Protein AF-A0A7J9ZKP4-F1 (afdb_monomer_lite)

pLDDT: mean 76.65, std 17.45, range [36.75, 91.69]

Foldseek 3Di:
DDDDDPDDDPVVVVLVVQVVQVVVVVVCCVVVVDQWDWDADPVPRDTQDINVVRDHDDSVVD

Sequence (62 aa):
MSYAFPGRPAVRERYHFASVAIDFARHLALAGLAQKIRVTRLADAAVLYDSAELIELPERQW

Secondary structure (DSSP, 8-state):
-----SSS-HHHHHHHHHHHHHHHHHHHHHTTS-S--EEE-TTT--EEEETTTTEE--GGG-

Radius of gyration: 13.53 Å; chains: 1; bounding box: 37×24×33 Å

Structure (mmCIF, N/CA/C/O backbone):
data_AF-A0A7J9ZKP4-F1
#
_entry.id   AF-A0A7J9ZKP4-F1
#
loop_
_atom_site.group_PDB
_atom_site.id
_atom_site.type_symbol
_atom_site.label_atom_id
_atom_site.label_alt_id
_atom_site.label_comp_id
_atom_site.label_asym_id
_atom_site.label_entity_id
_atom_site.label_seq_id
_atom_site.pdbx_PDB_ins_code
_atom_site.Cartn_x
_atom_site.Cartn_y
_atom_site.Cartn_z
_atom_site.occupancy
_atom_site.B_iso_or_equiv
_atom_site.auth_seq_id
_atom_site.auth_comp_id
_atom_site.auth_asym_id
_atom_site.auth_atom_id
_atom_site.pdbx_PDB_model_num
ATOM 1 N N . MET A 1 1 ? 14.669 16.711 -21.127 1.00 36.75 1 MET A N 1
ATOM 2 C CA . MET A 1 1 ? 15.929 17.123 -20.475 1.00 36.75 1 MET A CA 1
ATOM 3 C C . MET A 1 1 ? 15.915 16.517 -19.076 1.00 36.75 1 MET A C 1
ATOM 5 O O . MET A 1 1 ? 15.265 17.062 -18.197 1.00 36.75 1 MET A O 1
ATOM 9 N N . SER A 1 2 ? 16.494 15.327 -18.909 1.00 39.19 2 SER A N 1
ATOM 10 C CA . SER A 1 2 ? 16.530 14.614 -17.623 1.00 39.19 2 SER A CA 1
ATOM 11 C C . SER A 1 2 ? 17.914 14.793 -17.015 1.00 39.19 2 SER A C 1
ATOM 13 O O . SER A 1 2 ? 18.905 14.418 -17.635 1.00 39.19 2 SER A O 1
ATOM 15 N N . TYR A 1 3 ? 17.986 15.398 -15.832 1.00 44.47 3 TYR A N 1
ATOM 16 C CA . TYR A 1 3 ? 19.229 15.532 -15.076 1.00 44.47 3 TYR A CA 1
ATOM 17 C C . TYR A 1 3 ? 19.501 14.209 -14.346 1.00 44.47 3 TYR A C 1
ATOM 19 O O . TYR A 1 3 ? 18.774 13.851 -13.423 1.00 44.47 3 TYR A O 1
ATOM 27 N N . ALA A 1 4 ? 20.527 13.472 -14.772 1.00 45.66 4 ALA A N 1
ATOM 28 C CA . ALA A 1 4 ? 21.051 12.316 -14.050 1.00 45.66 4 ALA A CA 1
ATOM 29 C C . ALA A 1 4 ? 22.373 12.725 -13.385 1.00 45.66 4 ALA A C 1
ATOM 31 O O . ALA A 1 4 ? 23.343 13.033 -14.074 1.00 45.66 4 ALA A O 1
ATOM 32 N N . PHE A 1 5 ? 22.405 12.761 -12.052 1.00 47.62 5 PHE A N 1
ATOM 33 C CA . PHE A 1 5 ? 23.638 12.963 -11.289 1.00 47.62 5 PHE A CA 1
ATOM 34 C C . PHE A 1 5 ? 24.474 11.671 -11.317 1.00 47.62 5 PHE A C 1
ATOM 36 O O . PHE A 1 5 ? 23.975 10.624 -10.897 1.00 47.62 5 PHE A O 1
ATOM 43 N N . PRO A 1 6 ? 25.729 11.699 -11.799 1.00 48.19 6 PRO A N 1
ATOM 44 C CA . PRO A 1 6 ? 26.560 10.507 -11.857 1.00 48.19 6 PRO A CA 1
ATOM 45 C C . PRO A 1 6 ? 27.242 10.282 -10.500 1.00 48.19 6 PRO A C 1
ATOM 47 O O . PRO A 1 6 ? 27.912 11.176 -9.989 1.00 48.19 6 PRO A O 1
ATOM 50 N N . GLY A 1 7 ? 27.105 9.080 -9.926 1.00 49.22 7 GLY A N 1
ATOM 51 C CA . GLY A 1 7 ? 28.040 8.612 -8.890 1.00 49.22 7 GLY A CA 1
ATOM 52 C C . GLY A 1 7 ? 27.485 8.056 -7.574 1.00 49.22 7 GLY A C 1
ATOM 53 O O . GLY A 1 7 ? 28.271 7.879 -6.647 1.00 49.22 7 GLY A O 1
ATOM 54 N N . ARG A 1 8 ? 26.194 7.726 -7.443 1.00 45.72 8 ARG A N 1
ATOM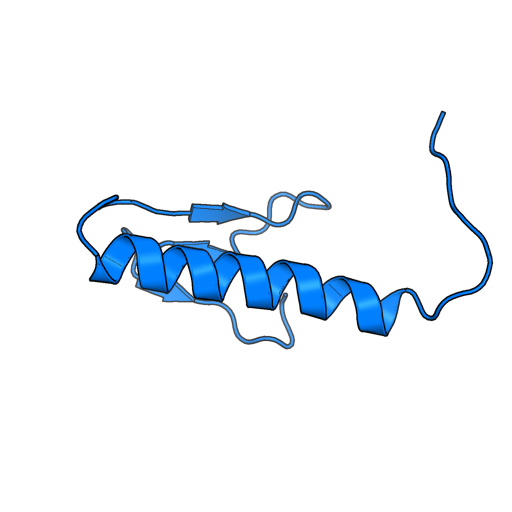 55 C CA . ARG A 1 8 ? 25.701 6.938 -6.292 1.00 45.72 8 ARG A CA 1
ATOM 56 C C . ARG A 1 8 ? 24.951 5.691 -6.744 1.00 45.72 8 ARG A C 1
ATOM 58 O O . ARG A 1 8 ? 24.344 5.713 -7.813 1.00 45.72 8 ARG A O 1
ATOM 65 N N . PRO A 1 9 ? 25.017 4.581 -5.983 1.00 44.81 9 PRO A N 1
ATOM 66 C CA . PRO A 1 9 ? 24.374 3.339 -6.378 1.00 44.81 9 PRO A CA 1
ATOM 67 C C . PRO A 1 9 ? 22.862 3.569 -6.417 1.00 44.81 9 PRO A C 1
ATOM 69 O O . PRO A 1 9 ? 22.204 3.576 -5.378 1.00 44.81 9 PRO A O 1
ATOM 72 N N . ALA A 1 10 ? 22.313 3.730 -7.625 1.00 53.66 10 ALA A N 1
ATOM 73 C CA . ALA A 1 10 ? 20.893 3.983 -7.888 1.00 53.66 10 ALA A CA 1
ATOM 74 C C . ALA A 1 10 ? 19.953 2.941 -7.245 1.00 53.66 10 ALA A C 1
ATOM 76 O O . ALA A 1 10 ? 18.756 3.170 -7.096 1.00 53.66 10 ALA A O 1
ATOM 77 N N . VAL A 1 11 ? 20.502 1.795 -6.842 1.00 49.00 11 VAL A N 1
ATOM 78 C CA . VAL A 1 11 ? 19.791 0.705 -6.175 1.00 49.00 11 VAL A CA 1
ATOM 79 C C . VAL A 1 11 ? 19.486 1.028 -4.707 1.00 49.00 11 VAL A C 1
ATOM 81 O O . VAL A 1 11 ? 18.398 0.710 -4.251 1.00 49.00 11 VAL A O 1
ATOM 84 N N . ARG A 1 12 ? 20.375 1.706 -3.963 1.00 45.66 12 ARG A N 1
ATOM 85 C CA . ARG A 1 12 ? 20.121 2.034 -2.541 1.00 45.66 12 ARG A CA 1
ATOM 86 C C . ARG A 1 12 ? 19.119 3.175 -2.360 1.00 45.66 12 ARG A C 1
ATOM 88 O O . ARG A 1 12 ? 18.409 3.202 -1.364 1.00 45.66 12 ARG A O 1
ATOM 95 N N . GLU A 1 13 ? 19.049 4.096 -3.318 1.00 51.41 13 GLU A N 1
ATOM 96 C CA . GLU A 1 13 ? 18.123 5.234 -3.260 1.00 51.41 13 GLU A CA 1
ATOM 97 C C . GLU A 1 13 ? 16.683 4.837 -3.623 1.00 51.41 13 GLU A C 1
ATOM 99 O O . GLU A 1 13 ? 15.750 5.318 -2.988 1.00 51.41 13 GLU A O 1
ATOM 104 N N . ARG A 1 14 ? 16.475 3.906 -4.569 1.00 52.50 14 ARG A N 1
ATOM 105 C CA . ARG A 1 14 ? 15.121 3.486 -4.989 1.00 52.50 14 ARG A CA 1
ATOM 106 C C . ARG A 1 14 ? 14.281 2.902 -3.852 1.00 52.50 14 ARG A C 1
ATOM 108 O O . ARG A 1 14 ? 13.113 3.259 -3.726 1.00 52.50 14 ARG A O 1
ATOM 115 N N . TYR A 1 15 ? 14.878 2.064 -3.004 1.00 55.31 15 TYR A N 1
ATOM 116 C CA . TYR A 1 15 ? 14.154 1.432 -1.897 1.00 55.31 15 TYR A CA 1
ATOM 117 C C . TYR A 1 15 ? 13.832 2.396 -0.755 1.00 55.31 15 TYR A C 1
ATOM 119 O O . TYR A 1 15 ? 12.822 2.208 -0.084 1.00 55.31 15 TYR A O 1
ATOM 127 N N . HIS A 1 16 ? 14.636 3.445 -0.552 1.00 62.22 16 HIS A N 1
ATOM 128 C CA . HIS A 1 16 ? 14.374 4.423 0.505 1.00 62.22 16 HIS A CA 1
ATOM 129 C C . HIS A 1 16 ? 13.115 5.247 0.240 1.00 62.22 16 HIS A C 1
ATOM 131 O O . HIS A 1 16 ? 12.368 5.527 1.169 1.00 62.22 16 HIS A O 1
ATOM 137 N N . PHE A 1 17 ? 12.849 5.625 -1.010 1.00 74.62 17 PHE A N 1
ATOM 138 C CA . PHE A 1 17 ? 11.676 6.449 -1.303 1.00 74.62 17 PHE A CA 1
ATOM 139 C C . PHE A 1 17 ? 10.370 5.655 -1.219 1.00 74.62 17 PHE A C 1
ATOM 141 O O . PHE A 1 17 ? 9.386 6.169 -0.691 1.00 74.62 17 PHE A O 1
ATOM 148 N N . ALA A 1 18 ? 10.361 4.404 -1.693 1.00 82.12 18 ALA A N 1
ATOM 149 C CA . ALA A 1 18 ? 9.178 3.549 -1.624 1.00 82.12 18 ALA A CA 1
ATOM 150 C C . ALA A 1 18 ? 8.836 3.159 -0.179 1.00 82.12 18 ALA A C 1
ATOM 152 O O . ALA A 1 18 ? 7.682 3.288 0.225 1.00 82.12 18 ALA A O 1
ATOM 153 N N . SER A 1 19 ? 9.836 2.759 0.616 1.00 84.81 19 SER A N 1
ATOM 154 C CA . SER A 1 19 ? 9.623 2.398 2.021 1.00 84.81 19 SER A CA 1
ATOM 155 C C . SER A 1 19 ? 9.104 3.577 2.836 1.00 84.81 19 SER A C 1
ATOM 157 O O . SER A 1 19 ? 8.113 3.437 3.546 1.00 84.81 19 SER A O 1
ATOM 159 N N . VAL A 1 20 ? 9.697 4.761 2.660 1.00 87.31 20 VAL A N 1
ATOM 160 C CA . VAL A 1 20 ? 9.244 5.991 3.319 1.00 87.31 20 VAL A CA 1
ATOM 161 C C . VAL A 1 20 ? 7.815 6.342 2.900 1.00 87.31 20 VAL A C 1
ATOM 163 O O . VAL A 1 20 ? 6.990 6.643 3.756 1.00 87.31 20 VAL A O 1
ATOM 166 N N . ALA A 1 21 ? 7.480 6.265 1.609 1.00 88.88 21 ALA A N 1
ATOM 167 C CA . ALA A 1 21 ? 6.131 6.574 1.134 1.00 88.88 21 ALA A CA 1
ATOM 168 C C . ALA A 1 21 ? 5.065 5.629 1.716 1.00 88.88 21 ALA A C 1
ATOM 170 O O . ALA A 1 21 ? 3.992 6.087 2.110 1.00 88.88 21 ALA A O 1
ATOM 171 N N . ILE A 1 22 ? 5.358 4.328 1.796 1.00 88.50 22 ILE A N 1
ATOM 172 C CA . ILE A 1 22 ? 4.452 3.326 2.378 1.00 88.50 22 ILE A CA 1
ATOM 173 C C . ILE A 1 22 ? 4.330 3.517 3.894 1.00 88.50 22 ILE A C 1
ATOM 175 O O . ILE A 1 22 ? 3.230 3.437 4.438 1.00 88.50 22 ILE A O 1
ATOM 179 N N . ASP A 1 23 ? 5.427 3.826 4.582 1.00 90.19 23 ASP A N 1
ATOM 180 C CA . ASP A 1 23 ? 5.422 4.104 6.018 1.00 90.19 23 ASP A CA 1
ATOM 181 C C . ASP A 1 23 ? 4.578 5.349 6.357 1.00 90.19 23 ASP A C 1
ATOM 183 O O . ASP A 1 23 ? 3.698 5.299 7.220 1.00 90.19 23 ASP A O 1
ATOM 187 N N . PHE A 1 24 ? 4.731 6.436 5.592 1.00 89.69 24 PHE A N 1
ATOM 188 C CA . PHE A 1 24 ? 3.858 7.607 5.703 1.00 89.69 24 PHE A CA 1
ATOM 189 C C . PHE A 1 24 ? 2.399 7.271 5.394 1.00 89.69 24 PHE A C 1
ATOM 191 O O . PHE A 1 24 ? 1.510 7.732 6.110 1.00 89.69 24 PHE A O 1
ATOM 198 N N . ALA A 1 25 ? 2.131 6.460 4.366 1.00 89.75 25 ALA A N 1
ATOM 199 C CA . ALA A 1 25 ? 0.774 6.024 4.045 1.00 89.75 25 ALA A CA 1
ATOM 200 C C . ALA A 1 25 ? 0.125 5.299 5.235 1.00 89.75 25 ALA A C 1
ATOM 202 O O . ALA A 1 25 ? -1.002 5.615 5.613 1.00 89.75 25 ALA A O 1
ATOM 203 N N . ARG A 1 26 ? 0.859 4.398 5.894 1.00 88.94 26 ARG A N 1
ATOM 204 C CA . ARG A 1 26 ? 0.386 3.715 7.105 1.00 88.94 26 ARG A CA 1
ATOM 205 C C . ARG A 1 26 ? 0.125 4.690 8.247 1.00 88.94 26 ARG A C 1
ATOM 207 O O . ARG A 1 26 ? -0.933 4.618 8.863 1.00 88.94 26 ARG A O 1
ATOM 214 N N . HIS A 1 27 ? 1.039 5.622 8.508 1.00 91.69 27 HIS A N 1
ATOM 215 C CA . HIS A 1 27 ? 0.861 6.621 9.562 1.00 91.69 27 HIS A CA 1
ATOM 216 C C . HIS A 1 27 ? -0.344 7.536 9.312 1.00 91.69 27 HIS A C 1
ATOM 218 O O . HIS A 1 27 ? -1.097 7.821 10.240 1.00 91.69 27 HIS A O 1
ATOM 224 N N . LEU A 1 28 ? -0.577 7.950 8.065 1.00 89.50 28 LEU A N 1
ATOM 225 C CA . LEU A 1 28 ? -1.743 8.750 7.683 1.00 89.50 28 LEU A CA 1
ATOM 226 C C . LEU A 1 28 ? -3.059 7.980 7.858 1.00 89.50 28 LEU A C 1
ATOM 228 O O . LEU A 1 28 ? -4.045 8.562 8.318 1.00 89.50 28 LEU A O 1
ATOM 232 N N . ALA A 1 29 ? -3.069 6.685 7.527 1.00 88.44 29 ALA A N 1
ATOM 233 C CA . ALA A 1 29 ? -4.220 5.815 7.749 1.00 88.44 29 ALA A CA 1
ATOM 234 C C . ALA A 1 29 ? -4.492 5.610 9.249 1.00 88.44 29 ALA A C 1
ATOM 236 O O . ALA A 1 29 ? -5.623 5.783 9.700 1.00 88.44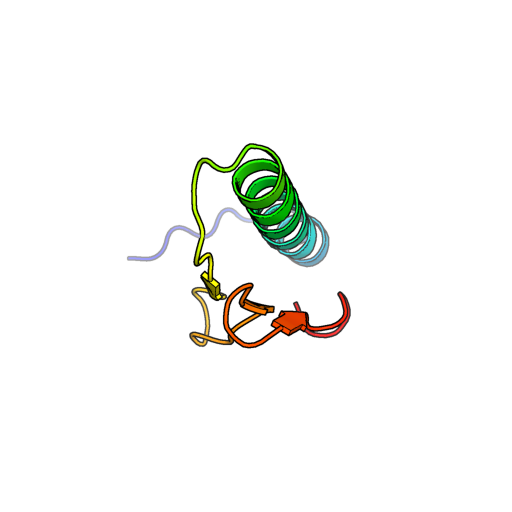 29 ALA A O 1
ATOM 237 N N . LEU A 1 30 ? -3.453 5.309 10.037 1.00 88.81 30 LEU A N 1
ATOM 238 C CA . LEU A 1 30 ? -3.547 5.124 11.491 1.00 88.81 30 LEU A CA 1
ATOM 239 C C . LEU A 1 30 ? -3.995 6.398 12.216 1.00 88.81 30 LEU A C 1
ATOM 241 O O . LEU A 1 30 ? -4.776 6.326 13.160 1.00 88.81 30 LEU A O 1
ATOM 245 N N . ALA A 1 31 ? -3.538 7.565 11.760 1.00 91.44 31 ALA A N 1
ATOM 246 C CA . ALA A 1 31 ? -3.950 8.858 12.296 1.00 91.44 31 ALA A CA 1
ATOM 247 C C . ALA A 1 31 ? -5.385 9.257 11.895 1.00 91.44 31 ALA A C 1
ATOM 249 O O . ALA A 1 31 ? -5.869 10.300 12.331 1.00 91.44 31 ALA A O 1
ATOM 250 N N . GLY A 1 32 ? -6.063 8.475 11.044 1.00 90.06 32 GLY A N 1
ATOM 251 C CA . GLY A 1 32 ? -7.406 8.785 10.546 1.00 90.06 32 GLY A CA 1
ATOM 252 C C . GLY A 1 32 ? -7.460 9.996 9.608 1.00 90.06 32 GLY A C 1
ATOM 253 O O . GLY A 1 32 ? -8.544 10.505 9.330 1.00 90.06 32 GLY A O 1
ATOM 254 N N . LEU A 1 33 ? -6.308 10.463 9.114 1.00 89.44 33 LEU A N 1
ATOM 255 C CA . LEU A 1 33 ? -6.200 11.648 8.255 1.00 89.44 33 LEU A CA 1
ATOM 256 C C . LEU A 1 33 ? -6.607 11.355 6.810 1.00 89.44 33 LEU A C 1
ATOM 258 O O . LEU A 1 33 ? -7.030 12.254 6.086 1.00 89.44 33 LEU A O 1
ATOM 262 N N . ALA A 1 34 ? -6.492 10.097 6.388 1.00 86.94 34 ALA A N 1
ATOM 263 C CA . ALA A 1 34 ? -6.958 9.642 5.091 1.00 86.94 34 ALA A CA 1
ATOM 264 C C . ALA A 1 34 ? -7.486 8.206 5.183 1.00 86.94 34 ALA A C 1
ATOM 266 O O . ALA A 1 34 ? -6.865 7.338 5.786 1.00 86.94 34 ALA A O 1
ATOM 267 N N . GLN A 1 35 ? -8.639 7.959 4.556 1.00 82.94 35 GLN A N 1
ATOM 268 C CA . GLN A 1 35 ? -9.279 6.635 4.530 1.00 82.94 35 GLN A CA 1
ATOM 269 C C . GLN A 1 35 ? -8.834 5.783 3.335 1.00 82.94 35 GLN A C 1
ATOM 271 O O . GLN A 1 35 ? -8.912 4.558 3.375 1.00 82.94 35 GLN A O 1
ATOM 276 N N . LYS A 1 36 ? -8.393 6.429 2.250 1.00 91.06 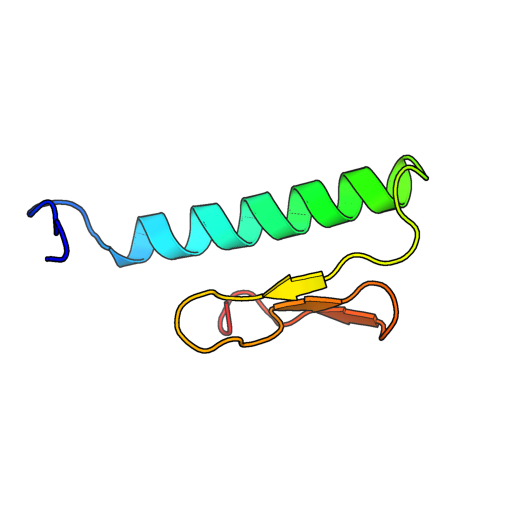36 LYS A N 1
ATOM 277 C CA . LYS A 1 36 ? -7.971 5.776 1.009 1.00 91.06 36 LYS A CA 1
ATOM 278 C C . LYS A 1 36 ? -6.648 6.374 0.567 1.00 91.06 36 LYS A C 1
ATOM 280 O O . LYS A 1 36 ? -6.598 7.543 0.191 1.00 91.06 36 LYS A O 1
ATOM 285 N N . ILE A 1 37 ? -5.589 5.580 0.640 1.00 91.06 37 ILE A N 1
ATOM 286 C CA . ILE A 1 37 ? -4.233 5.993 0.299 1.00 91.06 37 ILE A CA 1
ATOM 287 C C . ILE A 1 37 ? -3.676 4.995 -0.701 1.00 91.06 37 ILE A C 1
ATOM 289 O O . ILE A 1 37 ? -3.727 3.787 -0.478 1.00 91.06 37 ILE A O 1
ATOM 293 N N . ARG A 1 38 ? -3.120 5.518 -1.792 1.00 91.50 38 ARG A N 1
ATOM 294 C CA . ARG A 1 38 ? -2.466 4.732 -2.830 1.00 91.50 38 ARG A CA 1
ATOM 295 C C . ARG A 1 38 ? -1.050 5.246 -3.041 1.00 91.50 38 ARG A C 1
ATOM 297 O O . ARG A 1 38 ? -0.855 6.440 -3.256 1.00 91.50 38 ARG A O 1
ATOM 304 N N . VAL A 1 39 ? -0.079 4.340 -3.020 1.00 89.94 39 VAL A N 1
ATOM 305 C CA . VAL A 1 39 ? 1.317 4.615 -3.368 1.00 89.94 39 VAL A CA 1
ATOM 306 C C . VAL A 1 39 ? 1.600 3.979 -4.721 1.00 89.94 39 VAL A C 1
ATOM 308 O O . VAL A 1 39 ? 1.527 2.760 -4.875 1.00 89.94 39 VAL A O 1
ATOM 311 N N . THR A 1 40 ? 1.929 4.811 -5.706 1.00 90.06 40 THR A N 1
ATOM 312 C CA . THR A 1 40 ? 2.268 4.377 -7.066 1.00 90.06 40 THR A CA 1
ATOM 313 C C . THR A 1 40 ? 3.724 4.672 -7.384 1.00 90.06 40 THR A C 1
ATOM 315 O O . THR A 1 40 ? 4.200 5.786 -7.148 1.00 90.06 40 THR A O 1
ATOM 318 N N . ARG A 1 41 ? 4.422 3.714 -7.995 1.00 87.00 41 ARG A N 1
ATOM 319 C CA . ARG A 1 41 ? 5.752 3.943 -8.556 1.00 87.00 41 ARG A CA 1
ATOM 320 C C . ARG A 1 41 ? 5.633 4.823 -9.798 1.00 87.00 41 ARG A C 1
ATOM 322 O O . ARG A 1 41 ? 4.934 4.490 -10.745 1.00 87.00 41 ARG A O 1
ATOM 329 N N . LEU A 1 42 ? 6.366 5.932 -9.830 1.00 83.50 42 LEU A N 1
ATOM 330 C CA . LEU A 1 42 ? 6.310 6.878 -10.953 1.00 83.50 42 LEU A CA 1
ATOM 331 C C . LEU A 1 42 ? 6.902 6.336 -12.263 1.00 83.50 42 LEU A C 1
ATOM 333 O O . LEU A 1 42 ? 6.575 6.844 -13.329 1.00 83.50 42 LEU A O 1
ATOM 337 N N . ALA A 1 43 ? 7.782 5.336 -12.194 1.00 84.00 43 ALA A N 1
ATOM 338 C CA . ALA A 1 43 ? 8.471 4.805 -13.370 1.00 84.00 43 ALA A CA 1
ATOM 339 C C . ALA A 1 43 ? 7.538 4.035 -14.323 1.00 84.00 43 ALA A C 1
ATOM 341 O O . ALA A 1 43 ? 7.742 4.071 -15.532 1.00 84.00 43 ALA A O 1
ATOM 342 N N . ASP A 1 44 ? 6.546 3.332 -13.778 1.00 85.44 44 ASP A N 1
ATOM 343 C CA . ASP A 1 44 ? 5.687 2.384 -14.501 1.00 85.44 44 ASP A CA 1
ATOM 344 C C . ASP A 1 44 ? 4.223 2.402 -14.022 1.00 85.44 44 ASP A C 1
ATOM 346 O O . ASP A 1 44 ? 3.425 1.570 -14.445 1.00 85.44 44 ASP A O 1
ATOM 350 N N . ALA A 1 45 ? 3.864 3.341 -13.142 1.00 85.81 45 ALA A N 1
ATOM 351 C CA . ALA A 1 45 ? 2.560 3.431 -12.488 1.00 85.81 45 ALA A CA 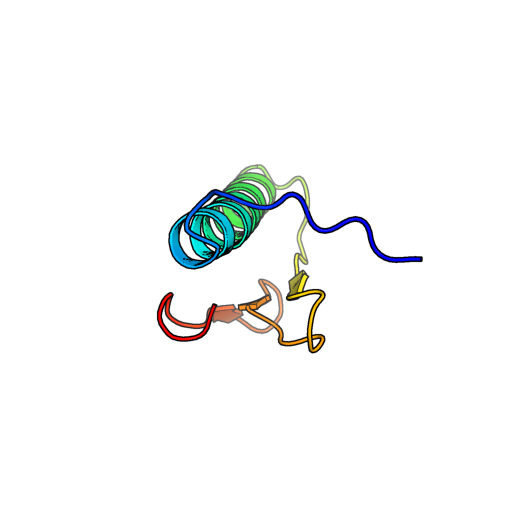1
ATOM 352 C C . ALA A 1 45 ? 2.159 2.172 -11.691 1.00 85.81 45 ALA A C 1
ATOM 354 O O . ALA A 1 45 ? 0.979 1.994 -11.380 1.00 85.81 45 ALA A O 1
ATOM 355 N N . ALA A 1 46 ? 3.117 1.314 -11.314 1.00 88.19 46 ALA A N 1
ATOM 356 C CA . ALA A 1 46 ? 2.832 0.144 -10.494 1.00 88.19 46 ALA A CA 1
ATOM 357 C C . ALA A 1 46 ? 2.296 0.565 -9.119 1.00 88.19 46 ALA A C 1
ATOM 359 O O . ALA A 1 46 ? 2.867 1.429 -8.449 1.00 88.19 46 ALA A O 1
ATOM 360 N N . VAL A 1 47 ? 1.200 -0.054 -8.681 1.00 89.94 47 VAL A N 1
ATOM 361 C CA . VAL A 1 47 ? 0.634 0.173 -7.347 1.00 89.94 47 VAL A CA 1
ATOM 362 C C . VAL A 1 47 ? 1.437 -0.640 -6.340 1.00 89.94 47 VAL A C 1
ATOM 364 O O . VAL A 1 47 ? 1.413 -1.865 -6.376 1.00 89.94 47 VAL A O 1
ATOM 367 N N . LEU A 1 48 ? 2.160 0.045 -5.457 1.00 89.19 48 LEU A N 1
ATOM 368 C CA . LEU A 1 48 ? 2.975 -0.587 -4.417 1.00 89.19 48 LEU A CA 1
ATOM 369 C C . LEU A 1 48 ? 2.172 -0.817 -3.135 1.00 89.19 48 LEU A C 1
ATOM 371 O O . LEU A 1 48 ? 2.378 -1.813 -2.445 1.00 89.19 48 LEU A O 1
ATOM 375 N N . TYR A 1 49 ? 1.253 0.104 -2.843 1.00 90.12 49 TYR A N 1
ATOM 376 C CA . TYR A 1 49 ? 0.362 0.053 -1.692 1.00 90.12 49 TYR A CA 1
ATOM 377 C C . TYR A 1 49 ? -0.995 0.669 -2.047 1.00 90.12 49 TYR A C 1
ATOM 379 O O . TYR A 1 49 ? -1.045 1.723 -2.684 1.00 90.12 49 TYR A O 1
ATOM 387 N N . ASP A 1 50 ? -2.085 0.040 -1.621 1.00 90.25 50 ASP A N 1
ATOM 388 C CA . ASP A 1 50 ? -3.445 0.570 -1.696 1.00 90.25 50 ASP A CA 1
ATOM 389 C C . ASP A 1 50 ? -4.218 0.162 -0.439 1.00 90.25 50 ASP A C 1
ATOM 391 O O . ASP A 1 50 ? -4.496 -1.018 -0.219 1.00 90.25 50 ASP A O 1
ATOM 395 N N . SER A 1 51 ? -4.572 1.142 0.392 1.00 86.44 51 SER A N 1
ATOM 396 C CA . SER A 1 51 ? -5.294 0.887 1.640 1.00 86.44 51 SER A CA 1
ATOM 397 C C . SER A 1 51 ? -6.765 0.522 1.427 1.00 86.44 51 SER A C 1
ATOM 399 O O . SER A 1 51 ? -7.366 -0.079 2.312 1.00 86.44 51 SER A O 1
ATOM 401 N N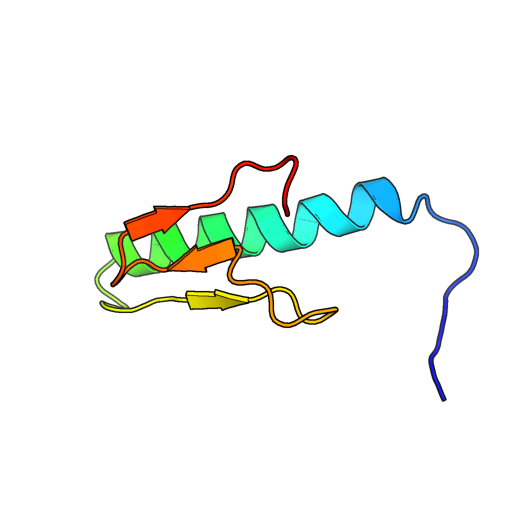 . ALA A 1 52 ? -7.364 0.899 0.293 1.00 86.31 52 ALA A N 1
ATOM 402 C CA . ALA A 1 52 ? -8.767 0.619 -0.001 1.00 86.31 52 ALA A CA 1
ATOM 403 C C . ALA A 1 52 ? -8.954 -0.806 -0.534 1.00 86.31 52 ALA A C 1
ATOM 405 O O . ALA A 1 52 ? -9.917 -1.475 -0.173 1.00 86.31 52 ALA A O 1
ATOM 406 N N . GLU A 1 53 ? -8.008 -1.264 -1.354 1.00 87.75 53 GLU A N 1
ATOM 407 C CA . GLU A 1 53 ? -8.013 -2.598 -1.971 1.00 87.75 53 GLU A CA 1
ATOM 408 C C . GLU A 1 53 ? -7.187 -3.631 -1.175 1.00 87.75 53 GLU A C 1
ATOM 410 O O . GLU A 1 53 ? -7.053 -4.776 -1.599 1.00 87.75 53 GLU A O 1
ATOM 415 N N . LEU A 1 54 ? -6.622 -3.236 -0.022 1.00 82.50 54 LEU A N 1
ATOM 416 C CA . LEU A 1 54 ? -5.733 -4.058 0.817 1.00 82.50 54 LEU A CA 1
ATOM 417 C C . LEU A 1 54 ? -4.531 -4.631 0.044 1.00 82.50 54 LEU A C 1
ATOM 419 O O . LEU A 1 54 ? -4.099 -5.762 0.274 1.00 82.50 54 LEU A O 1
ATOM 423 N N . ILE A 1 55 ? -3.977 -3.839 -0.875 1.00 84.88 55 ILE A N 1
ATOM 424 C CA . ILE A 1 55 ? -2.811 -4.222 -1.672 1.00 84.88 55 ILE A CA 1
ATOM 425 C C . ILE A 1 55 ? -1.556 -3.736 -0.962 1.00 84.88 55 ILE A C 1
ATOM 427 O O . ILE A 1 55 ? -1.395 -2.545 -0.705 1.00 84.88 55 ILE A O 1
ATOM 431 N N . GLU A 1 56 ? -0.624 -4.650 -0.724 1.00 86.62 56 GLU A N 1
ATOM 432 C CA . GLU A 1 56 ? 0.736 -4.320 -0.317 1.00 86.62 56 GLU A CA 1
ATOM 433 C C . GLU A 1 56 ? 1.703 -5.260 -1.036 1.00 86.62 56 GLU A C 1
ATOM 435 O O . GLU A 1 56 ? 1.723 -6.469 -0.793 1.00 86.62 56 GLU A O 1
ATOM 440 N N . LEU A 1 57 ? 2.480 -4.717 -1.974 1.00 84.56 57 LEU A N 1
ATOM 441 C CA . LEU A 1 57 ? 3.504 -5.505 -2.648 1.00 84.56 57 LEU A CA 1
ATOM 442 C C . LEU A 1 57 ? 4.680 -5.761 -1.694 1.00 84.56 57 LEU A C 1
ATOM 444 O O . LEU A 1 57 ? 4.959 -4.932 -0.833 1.00 84.56 57 LEU A O 1
ATOM 448 N N . PRO A 1 58 ? 5.412 -6.877 -1.836 1.00 81.75 58 PRO A N 1
ATOM 449 C CA . PRO A 1 58 ? 6.641 -7.092 -1.083 1.00 81.75 58 PRO A CA 1
ATOM 450 C C . PRO A 1 58 ? 7.762 -6.178 -1.595 1.00 81.75 58 PRO A C 1
ATOM 452 O O . PRO A 1 58 ? 7.827 -5.899 -2.789 1.00 81.75 58 PRO A O 1
ATOM 455 N N . GLU A 1 59 ? 8.714 -5.816 -0.730 1.00 79.50 59 GLU A N 1
ATOM 456 C CA . GLU A 1 59 ? 9.826 -4.894 -1.048 1.00 79.50 59 GLU A CA 1
ATOM 457 C C . GLU A 1 59 ? 10.607 -5.262 -2.314 1.00 79.50 59 GLU A C 1
ATOM 459 O O . GLU A 1 59 ? 11.031 -4.403 -3.083 1.00 79.50 59 GLU A O 1
ATOM 464 N N . ARG A 1 60 ? 10.752 -6.564 -2.584 1.00 77.75 60 ARG A N 1
ATOM 465 C CA . ARG A 1 60 ? 11.405 -7.082 -3.797 1.00 77.75 60 ARG A CA 1
ATOM 466 C C . ARG A 1 60 ? 10.705 -6.669 -5.104 1.00 77.75 60 ARG A C 1
ATOM 468 O O . ARG A 1 60 ? 11.267 -6.861 -6.175 1.00 77.75 60 ARG A O 1
ATOM 475 N N . GLN A 1 61 ? 9.472 -6.175 -5.014 1.00 73.75 61 GLN A N 1
ATOM 476 C CA . GLN A 1 61 ? 8.627 -5.712 -6.112 1.00 73.75 61 GLN A CA 1
ATOM 477 C C . GLN A 1 61 ? 8.377 -4.196 -6.053 1.00 73.75 61 GLN A C 1
ATOM 479 O O . GLN A 1 61 ? 7.510 -3.737 -6.794 1.00 73.75 61 GLN A O 1
ATOM 484 N N . TRP A 1 62 ? 9.093 -3.438 -5.204 1.00 78.06 62 TRP A N 1
ATOM 485 C CA . TRP A 1 62 ? 9.017 -1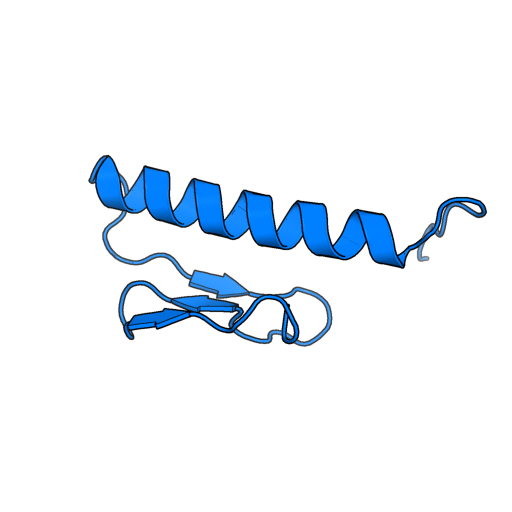.971 -5.062 1.00 78.06 62 TRP A CA 1
ATOM 486 C C . TRP A 1 62 ? 9.992 -1.188 -5.936 1.00 78.06 62 TRP A C 1
ATOM 488 O O . TRP A 1 62 ? 11.019 -1.737 -6.383 1.00 78.06 62 TRP A O 1
#